Protein AF-A0A7V9HWS6-F1 (afdb_monomer_lite)

pLDDT: mean 86.99, std 10.65, range [46.44, 96.44]

Sequence (128 aa):
MRVLSLLERTVNGILEPLGVRVVRRGPPPTIGGRRLSDEAVIAQARRQGISAGEFIENLFGKKGRAEAIIQRMRDKGALSKKVSTVCEIGPGSGLYIKHVMNHAPVKRYEIYEIVPSRGEHLAREFSV

Structure (mmCIF, N/CA/C/O backbone):
data_AF-A0A7V9HWS6-F1
#
_entry.id   AF-A0A7V9HWS6-F1
#
loop_
_atom_site.group_PDB
_atom_site.id
_atom_site.type_symbol
_atom_site.label_atom_id
_atom_site.label_alt_id
_atom_site.label_comp_id
_atom_site.label_asym_id
_atom_site.label_entity_id
_atom_site.label_seq_id
_atom_site.pdbx_PDB_ins_code
_atom_site.Cartn_x
_atom_site.Cartn_y
_atom_site.Cartn_z
_atom_site.occupancy
_atom_site.B_iso_or_equiv
_atom_site.auth_seq_id
_atom_site.auth_comp_id
_atom_site.auth_asym_id
_atom_site.auth_atom_id
_atom_site.pdbx_PDB_model_num
ATOM 1 N N . MET A 1 1 ? 7.063 -18.177 -35.322 1.00 46.44 1 MET A N 1
ATOM 2 C CA . MET A 1 1 ? 6.762 -18.207 -33.867 1.00 46.44 1 MET A CA 1
ATOM 3 C C . MET A 1 1 ? 6.919 -19.606 -33.217 1.00 46.44 1 MET A C 1
ATOM 5 O O . MET A 1 1 ? 6.201 -19.901 -32.275 1.00 46.44 1 MET A O 1
ATOM 9 N N . ARG A 1 2 ? 7.843 -20.482 -33.667 1.00 54.16 2 ARG A N 1
ATOM 10 C CA . ARG A 1 2 ? 7.977 -21.874 -33.146 1.00 54.16 2 ARG A CA 1
ATOM 11 C C . ARG A 1 2 ? 9.396 -22.309 -32.726 1.00 54.16 2 ARG A C 1
ATOM 13 O O . ARG A 1 2 ? 9.538 -23.330 -32.071 1.00 54.16 2 ARG A O 1
ATOM 20 N N . VAL A 1 3 ? 10.437 -21.545 -33.074 1.00 55.06 3 VAL A N 1
ATOM 21 C CA . VAL A 1 3 ? 11.845 -21.941 -32.849 1.00 55.06 3 VAL A CA 1
ATOM 22 C C . VAL A 1 3 ? 12.330 -21.582 -31.437 1.00 55.06 3 VAL A C 1
ATOM 24 O O . VAL A 1 3 ? 12.923 -22.411 -30.756 1.00 55.06 3 VAL A O 1
ATOM 27 N N . LEU A 1 4 ? 12.001 -20.378 -30.953 1.00 58.88 4 LEU A N 1
ATOM 28 C CA . LEU A 1 4 ? 12.404 -19.898 -29.620 1.00 58.88 4 LEU A CA 1
ATOM 29 C C . LEU A 1 4 ? 11.845 -20.771 -28.483 1.00 58.88 4 LEU A C 1
ATOM 31 O O . LEU A 1 4 ? 12.553 -21.069 -27.528 1.00 58.88 4 LEU A O 1
ATOM 35 N N . SER A 1 5 ? 10.611 -21.258 -28.632 1.00 67.44 5 SER A N 1
ATOM 36 C CA . SER A 1 5 ? 9.963 -22.137 -27.651 1.00 67.44 5 SER A CA 1
ATOM 37 C C . SER A 1 5 ? 10.579 -23.534 -27.571 1.00 67.44 5 SER A C 1
ATOM 39 O O . SER A 1 5 ? 10.395 -24.215 -26.568 1.00 67.44 5 SER A O 1
ATOM 41 N N . LEU A 1 6 ? 11.264 -23.991 -28.626 1.00 70.81 6 LEU A N 1
ATOM 42 C CA . LEU A 1 6 ? 11.949 -25.285 -28.622 1.00 70.81 6 LEU A CA 1
ATOM 43 C C . LEU A 1 6 ? 13.285 -25.174 -27.882 1.00 70.81 6 LEU A C 1
ATOM 45 O O . LEU A 1 6 ? 13.581 -25.998 -27.025 1.00 70.81 6 LEU A O 1
ATOM 49 N N . LEU A 1 7 ? 14.038 -24.105 -28.156 1.00 80.44 7 LEU A N 1
ATOM 50 C CA . LEU A 1 7 ? 15.314 -23.823 -27.500 1.00 80.44 7 LEU A CA 1
ATOM 51 C C . LEU A 1 7 ? 15.139 -23.627 -25.986 1.00 80.44 7 LEU A C 1
ATOM 53 O O . LEU A 1 7 ? 15.870 -24.222 -25.203 1.00 80.44 7 LEU A O 1
ATOM 57 N N . GLU A 1 8 ? 14.132 -22.852 -25.569 1.00 81.25 8 GLU A N 1
ATOM 58 C CA . GLU A 1 8 ? 13.818 -22.640 -24.148 1.00 81.25 8 GLU A CA 1
ATOM 59 C C . GLU A 1 8 ? 13.470 -23.947 -23.425 1.00 81.25 8 GLU A C 1
ATOM 61 O O . GLU A 1 8 ? 13.856 -24.128 -22.272 1.00 81.25 8 GLU A O 1
ATOM 66 N N . ARG A 1 9 ? 12.765 -24.876 -24.084 1.00 82.00 9 ARG A N 1
ATOM 67 C CA . ARG A 1 9 ? 12.439 -26.190 -23.507 1.00 82.00 9 ARG A CA 1
ATOM 68 C C . ARG A 1 9 ? 13.677 -27.063 -23.360 1.00 82.00 9 ARG A C 1
ATOM 70 O O . ARG A 1 9 ? 13.856 -27.661 -22.306 1.00 82.00 9 ARG A O 1
ATOM 77 N N . THR A 1 10 ? 14.537 -27.096 -24.374 1.00 87.50 10 THR A N 1
ATOM 78 C CA . THR A 1 10 ? 15.787 -27.865 -24.328 1.00 87.50 10 THR A CA 1
ATOM 79 C C . THR A 1 10 ? 16.723 -27.338 -23.245 1.00 87.50 10 THR A C 1
ATOM 81 O O . THR A 1 10 ? 17.215 -28.110 -22.430 1.00 87.50 10 THR A O 1
ATOM 84 N N . VAL A 1 11 ? 16.922 -26.018 -23.184 1.00 90.31 11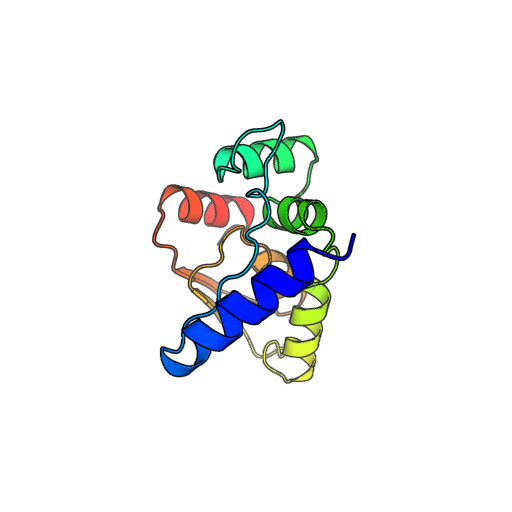 VAL A N 1
ATOM 85 C CA . VAL A 1 11 ? 17.767 -25.381 -22.164 1.00 90.31 11 VAL A CA 1
ATOM 86 C C . VAL A 1 11 ? 17.209 -25.635 -20.765 1.00 90.31 11 VAL A C 1
ATOM 88 O O . VAL A 1 11 ? 17.956 -26.020 -19.871 1.00 90.31 11 VAL A O 1
ATOM 91 N N . ASN A 1 12 ? 15.897 -25.488 -20.568 1.00 92.69 12 ASN A N 1
ATOM 92 C CA . ASN A 1 12 ? 15.295 -25.748 -19.263 1.00 92.69 12 ASN A CA 1
ATOM 93 C C . ASN A 1 12 ? 15.333 -27.227 -18.863 1.00 92.69 12 ASN A C 1
ATOM 95 O O . ASN A 1 12 ? 15.538 -27.498 -17.688 1.00 92.69 12 ASN A O 1
ATOM 99 N N . GLY A 1 13 ? 15.225 -28.171 -19.802 1.00 90.44 13 GLY A N 1
ATOM 100 C CA . GLY A 1 13 ? 15.374 -29.600 -19.504 1.00 90.44 13 GLY A CA 1
ATOM 101 C C . GLY A 1 13 ? 16.781 -29.983 -19.024 1.00 90.44 13 GLY A C 1
ATOM 102 O O . GLY A 1 13 ? 16.923 -30.880 -18.203 1.00 90.44 13 GLY A O 1
ATOM 103 N N . ILE A 1 14 ? 17.819 -29.273 -19.484 1.00 92.88 14 ILE A N 1
ATOM 104 C CA . ILE A 1 14 ? 19.203 -29.468 -19.015 1.00 92.88 14 ILE A CA 1
ATOM 105 C C . ILE A 1 14 ? 19.415 -28.854 -17.623 1.00 92.88 14 ILE A C 1
ATOM 107 O O . ILE A 1 14 ? 20.180 -29.384 -16.822 1.00 92.88 14 ILE A O 1
ATOM 111 N N . LEU A 1 15 ? 18.759 -27.727 -17.333 1.00 92.94 15 LEU A N 1
ATOM 112 C CA . LEU A 1 15 ? 18.950 -26.970 -16.090 1.00 92.94 15 LEU A CA 1
ATOM 113 C C . LEU A 1 15 ? 18.041 -27.425 -14.940 1.00 92.94 15 LEU A C 1
ATOM 115 O O . LEU A 1 15 ? 18.357 -27.172 -13.778 1.00 92.94 15 LEU A O 1
ATOM 119 N N . GLU A 1 16 ? 16.939 -28.111 -15.241 1.00 90.31 16 GLU A N 1
ATOM 120 C CA . GLU A 1 16 ? 15.972 -28.585 -14.248 1.00 90.31 16 GLU A CA 1
ATOM 121 C C . GLU A 1 16 ? 16.587 -29.503 -13.170 1.00 90.31 16 GLU A C 1
ATOM 123 O O . GLU A 1 16 ? 16.301 -29.268 -11.994 1.00 90.31 16 GLU A O 1
ATOM 128 N N . PRO A 1 17 ? 17.505 -30.446 -13.481 1.00 93.88 17 PRO A N 1
ATOM 129 C CA . PRO A 1 17 ? 18.212 -31.230 -12.460 1.00 93.88 17 PRO A CA 1
ATOM 130 C C . PRO A 1 17 ? 19.077 -30.393 -11.504 1.00 93.88 17 PRO A C 1
ATOM 132 O O . PRO A 1 17 ? 19.355 -30.829 -10.391 1.00 93.88 17 PRO A O 1
ATOM 135 N N . LEU A 1 18 ? 19.494 -29.191 -11.918 1.00 92.31 18 LEU A N 1
ATOM 136 C CA . LEU A 1 18 ? 20.239 -28.241 -11.083 1.00 92.31 18 LEU A CA 1
ATOM 137 C C . LEU A 1 18 ? 19.310 -27.320 -10.270 1.00 92.31 18 LEU A C 1
ATOM 139 O O . LEU A 1 18 ? 19.789 -26.435 -9.565 1.00 92.31 18 LEU A O 1
ATOM 143 N N . GLY A 1 19 ? 17.987 -27.488 -10.380 1.00 90.38 19 GLY A N 1
ATOM 144 C CA . GLY A 1 19 ? 16.996 -26.636 -9.720 1.00 90.38 19 GLY A CA 1
ATOM 145 C C . GLY A 1 19 ? 16.883 -25.233 -10.324 1.00 90.38 19 GLY A C 1
ATOM 146 O O . GLY A 1 19 ? 16.351 -24.327 -9.682 1.00 90.38 19 GLY A O 1
ATOM 147 N N . VAL A 1 20 ? 17.380 -25.028 -11.548 1.00 91.31 20 VAL A N 1
ATOM 148 C CA . VAL A 1 20 ? 17.414 -23.717 -12.211 1.00 91.31 20 VAL A CA 1
ATOM 149 C C . VAL A 1 20 ? 16.509 -23.719 -13.440 1.00 91.31 20 VAL A C 1
ATOM 151 O O . VAL A 1 20 ? 16.409 -24.702 -14.169 1.00 91.31 20 VAL A O 1
ATOM 154 N N . ARG A 1 21 ? 15.850 -22.585 -13.699 1.00 90.25 21 ARG A N 1
ATOM 155 C CA . ARG A 1 21 ? 15.021 -22.375 -14.889 1.00 90.25 21 ARG A CA 1
ATOM 156 C C . ARG A 1 21 ? 15.326 -21.021 -15.518 1.00 90.25 21 ARG A C 1
ATOM 158 O O . ARG A 1 21 ? 15.251 -19.986 -14.859 1.00 90.25 21 ARG A O 1
ATOM 165 N N . VAL A 1 22 ? 15.615 -21.022 -16.811 1.00 87.25 22 VAL A N 1
ATOM 166 C CA . VAL A 1 22 ? 15.679 -19.818 -17.637 1.00 87.25 22 VAL A CA 1
ATOM 167 C C . VAL A 1 22 ? 14.258 -19.371 -17.944 1.00 87.25 22 VAL A C 1
ATOM 169 O O . VAL A 1 22 ? 13.474 -20.082 -18.576 1.00 87.25 22 VAL A O 1
ATOM 172 N N . VAL A 1 23 ? 13.933 -18.162 -17.495 1.00 84.25 23 VAL A N 1
ATOM 173 C CA . VAL A 1 23 ? 12.670 -17.489 -17.789 1.00 84.25 23 VAL A CA 1
ATOM 174 C C . VAL A 1 23 ? 12.949 -16.208 -18.554 1.00 84.25 23 VAL A C 1
ATOM 176 O O . VAL A 1 23 ? 13.887 -15.467 -18.247 1.00 84.25 23 VAL A O 1
ATOM 179 N N . ARG A 1 24 ? 12.112 -15.911 -19.547 1.00 78.75 24 ARG A N 1
ATOM 180 C CA . ARG A 1 24 ? 12.178 -14.628 -20.237 1.00 78.75 24 ARG A CA 1
ATOM 181 C C . ARG A 1 24 ? 11.790 -13.522 -19.261 1.00 78.75 24 ARG A C 1
ATOM 183 O O . ARG A 1 24 ? 10.636 -13.419 -18.849 1.00 78.75 24 ARG A O 1
ATOM 190 N N . ARG A 1 25 ? 12.747 -12.665 -18.909 1.00 70.44 25 ARG A N 1
ATOM 191 C CA . ARG A 1 25 ? 12.463 -11.444 -18.154 1.00 70.44 25 ARG A CA 1
ATOM 192 C C . ARG A 1 25 ? 11.920 -10.399 -19.128 1.00 70.44 25 ARG A C 1
ATOM 194 O O . ARG A 1 25 ? 12.610 -10.012 -20.068 1.00 70.44 25 ARG A O 1
ATOM 201 N N . GLY A 1 26 ? 10.672 -9.976 -18.934 1.00 65.75 26 GLY A N 1
ATOM 202 C CA . GLY A 1 26 ? 10.132 -8.815 -19.644 1.00 65.75 26 GLY A CA 1
ATOM 203 C C . GLY A 1 26 ? 10.945 -7.551 -19.326 1.00 65.75 26 GLY A C 1
ATOM 204 O O . GLY A 1 26 ? 11.657 -7.530 -18.313 1.00 65.75 26 GLY A O 1
ATOM 205 N N . PRO A 1 27 ? 10.861 -6.499 -20.160 1.00 66.25 27 PRO A N 1
ATOM 206 C CA . PRO A 1 27 ? 11.482 -5.224 -19.826 1.00 66.25 27 PRO A CA 1
ATOM 207 C C . PRO A 1 27 ? 10.974 -4.762 -18.450 1.00 66.25 27 PRO A C 1
ATOM 209 O O . PRO A 1 27 ? 9.798 -4.977 -18.132 1.00 66.25 27 PRO A O 1
ATOM 212 N N . PRO A 1 28 ? 11.836 -4.167 -17.603 1.00 62.28 28 PRO A N 1
ATOM 213 C CA . PRO A 1 28 ? 11.372 -3.597 -16.351 1.00 62.28 28 PRO A CA 1
ATOM 214 C C . PRO A 1 28 ? 10.278 -2.565 -16.653 1.00 62.28 28 PRO A C 1
ATOM 216 O O . PRO A 1 28 ? 10.337 -1.900 -17.690 1.00 62.28 28 PRO A O 1
ATOM 219 N N . PRO A 1 29 ? 9.276 -2.417 -15.776 1.00 62.41 29 PRO A N 1
ATOM 220 C CA . PRO A 1 29 ? 8.264 -1.391 -15.955 1.00 62.41 29 PRO A CA 1
ATOM 221 C C . PRO A 1 29 ? 8.956 -0.024 -16.041 1.00 62.41 29 PRO A C 1
ATOM 223 O O . PRO A 1 29 ? 9.847 0.291 -15.242 1.00 62.41 29 PRO A O 1
ATOM 226 N N . THR A 1 30 ? 8.580 0.759 -17.053 1.00 65.56 30 THR A N 1
ATOM 227 C CA . THR A 1 30 ? 9.136 2.092 -17.302 1.00 65.56 30 THR A CA 1
ATOM 228 C C . THR A 1 30 ? 8.030 3.136 -17.423 1.00 65.56 30 THR A C 1
ATOM 230 O O . THR A 1 30 ? 6.933 2.835 -17.886 1.00 65.56 30 THR A O 1
ATOM 233 N N . ILE A 1 31 ? 8.325 4.373 -17.020 1.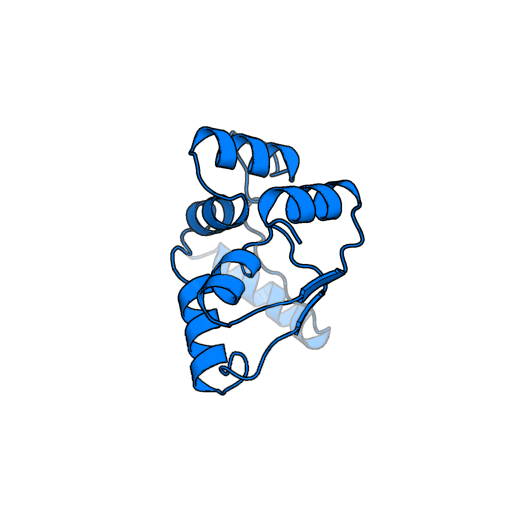00 59.78 31 ILE A N 1
ATOM 234 C CA . ILE A 1 31 ? 7.508 5.557 -17.325 1.00 59.78 31 ILE A CA 1
ATOM 235 C C . ILE A 1 31 ? 8.343 6.406 -18.280 1.00 59.78 31 ILE A C 1
ATOM 237 O O . ILE A 1 31 ? 9.434 6.844 -17.917 1.00 59.78 31 ILE A O 1
ATOM 241 N N . GLY A 1 32 ? 7.873 6.599 -19.517 1.00 58.19 32 GLY A N 1
ATOM 242 C CA . GLY A 1 32 ? 8.614 7.363 -20.531 1.00 58.19 32 GLY A CA 1
ATOM 243 C C . GLY A 1 32 ? 9.997 6.778 -20.863 1.00 58.19 32 GLY A C 1
ATOM 244 O O . GLY A 1 32 ? 10.941 7.530 -21.081 1.00 58.19 32 GLY A O 1
ATOM 245 N N . GLY A 1 33 ? 10.149 5.447 -20.827 1.00 63.59 33 GLY A N 1
ATOM 246 C CA . GLY A 1 33 ? 11.408 4.760 -21.150 1.00 63.59 33 GLY A CA 1
ATOM 247 C C . GLY A 1 33 ? 12.450 4.718 -20.024 1.00 63.59 33 GLY A C 1
ATOM 248 O O . GLY A 1 33 ? 13.516 4.138 -20.208 1.00 63.59 33 GLY A O 1
ATOM 249 N N . ARG A 1 34 ? 12.156 5.277 -18.841 1.00 62.56 34 ARG A N 1
ATOM 250 C CA . ARG A 1 34 ? 13.026 5.199 -17.655 1.00 62.56 34 ARG A CA 1
ATOM 251 C C . ARG A 1 34 ? 12.471 4.225 -16.625 1.00 62.56 34 ARG A C 1
ATOM 253 O O . ARG A 1 34 ? 11.257 4.141 -16.444 1.00 62.56 34 ARG A O 1
ATOM 260 N N . ARG A 1 35 ? 13.362 3.511 -15.931 1.00 68.19 35 ARG A N 1
ATOM 261 C CA . ARG A 1 35 ? 13.013 2.650 -14.790 1.00 68.19 35 ARG A CA 1
ATOM 262 C C . ARG A 1 35 ? 12.187 3.456 -13.780 1.00 68.19 35 ARG A C 1
ATOM 264 O O . ARG A 1 35 ? 12.562 4.583 -13.467 1.00 68.19 35 ARG A O 1
ATOM 271 N N . LEU A 1 36 ? 11.081 2.891 -13.290 1.00 75.38 36 LEU A N 1
ATOM 272 C CA . LEU A 1 36 ? 10.289 3.529 -12.233 1.00 75.38 36 LEU A CA 1
ATOM 273 C C . LEU A 1 36 ? 11.157 3.744 -10.987 1.00 75.38 36 LEU A C 1
ATOM 275 O O . LEU A 1 36 ? 11.612 2.765 -10.394 1.00 75.38 36 LEU A O 1
ATOM 279 N N . SER A 1 37 ? 11.358 5.003 -10.597 1.00 82.38 37 SER A N 1
ATOM 280 C CA . SER A 1 37 ? 11.754 5.364 -9.233 1.00 82.38 37 SER A CA 1
ATOM 281 C C . SER A 1 37 ? 10.507 5.692 -8.412 1.00 82.38 37 SER A C 1
ATOM 283 O O . SER A 1 37 ? 9.461 6.023 -8.984 1.00 82.38 37 SER A O 1
ATOM 285 N N . ASP A 1 38 ? 10.609 5.619 -7.087 1.00 81.56 38 ASP A N 1
ATOM 286 C CA . ASP A 1 38 ? 9.498 5.976 -6.200 1.00 81.56 38 ASP A CA 1
ATOM 287 C C . ASP A 1 38 ? 9.075 7.433 -6.416 1.00 81.56 38 ASP A C 1
ATOM 289 O O . ASP A 1 38 ? 7.892 7.729 -6.542 1.00 81.56 38 ASP A O 1
ATOM 293 N N . GLU A 1 39 ? 10.033 8.348 -6.560 1.00 85.25 39 GLU A N 1
ATOM 294 C CA . GLU A 1 39 ? 9.770 9.775 -6.759 1.00 85.25 39 GLU A CA 1
ATOM 295 C C . GLU A 1 39 ? 9.016 10.019 -8.068 1.00 85.25 39 GLU A C 1
ATOM 297 O O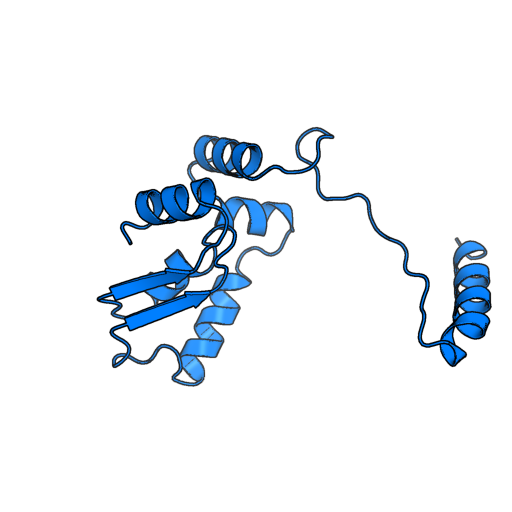 . GLU A 1 39 ? 8.084 10.824 -8.114 1.00 85.25 39 GLU A O 1
ATOM 302 N N . ALA A 1 40 ? 9.381 9.296 -9.133 1.00 87.25 40 ALA A N 1
ATOM 303 C CA . ALA A 1 40 ? 8.707 9.385 -10.422 1.00 87.25 40 ALA A CA 1
ATOM 304 C C . ALA A 1 40 ? 7.261 8.875 -10.344 1.00 87.25 40 ALA A C 1
ATOM 306 O O . ALA A 1 40 ? 6.364 9.487 -10.931 1.00 87.25 40 ALA A O 1
ATOM 307 N N . VAL A 1 41 ? 7.032 7.784 -9.606 1.00 88.62 41 VAL A N 1
ATOM 308 C CA . VAL A 1 41 ? 5.693 7.245 -9.337 1.00 88.62 41 VAL A CA 1
ATOM 309 C C . VAL A 1 41 ? 4.855 8.255 -8.571 1.00 88.62 41 VAL A C 1
ATOM 311 O O . VAL A 1 41 ? 3.766 8.601 -9.018 1.00 88.62 41 VAL A O 1
ATOM 314 N N . ILE A 1 42 ? 5.375 8.770 -7.458 1.00 89.94 42 ILE A N 1
ATOM 315 C CA . ILE A 1 42 ? 4.670 9.717 -6.589 1.00 89.94 42 ILE A CA 1
ATOM 316 C C . ILE A 1 42 ? 4.331 10.993 -7.362 1.00 89.94 42 ILE A C 1
ATOM 318 O O . ILE A 1 42 ? 3.208 11.490 -7.294 1.00 89.94 42 ILE A O 1
ATOM 322 N N . ALA A 1 43 ? 5.275 11.515 -8.149 1.00 89.88 43 ALA A N 1
ATOM 323 C CA . ALA A 1 43 ? 5.051 12.699 -8.966 1.00 89.88 43 ALA A CA 1
ATOM 324 C C . ALA A 1 43 ? 3.978 12.472 -10.043 1.00 89.88 43 ALA A C 1
ATOM 326 O O . ALA A 1 43 ? 3.152 13.355 -10.271 1.00 89.88 43 ALA A O 1
ATOM 327 N N . GLN A 1 44 ? 3.966 11.309 -10.706 1.00 91.38 44 GLN A N 1
ATOM 328 C CA . GLN A 1 44 ? 2.927 10.984 -11.690 1.00 91.38 44 GLN A CA 1
ATOM 329 C C . GLN A 1 44 ? 1.557 10.771 -11.050 1.00 91.38 44 GLN A C 1
ATOM 331 O O . GLN A 1 44 ? 0.566 11.280 -11.567 1.00 91.38 44 GLN A O 1
ATOM 336 N N . ALA A 1 45 ? 1.507 10.067 -9.923 1.00 91.75 45 ALA A N 1
ATOM 337 C CA . ALA A 1 45 ? 0.284 9.849 -9.165 1.00 91.75 45 ALA A CA 1
ATOM 338 C C . ALA A 1 45 ? -0.344 11.187 -8.745 1.00 91.75 45 ALA A C 1
ATOM 340 O O . ALA A 1 45 ? -1.505 11.452 -9.055 1.00 91.75 45 ALA A O 1
ATOM 341 N N . ARG A 1 46 ? 0.471 12.100 -8.191 1.00 91.75 46 ARG A N 1
ATOM 342 C CA . ARG A 1 46 ? 0.054 13.470 -7.847 1.00 91.75 46 ARG A CA 1
ATOM 343 C C . ARG A 1 46 ? -0.471 14.251 -9.047 1.00 91.75 46 ARG A C 1
ATOM 345 O O . ARG A 1 46 ? -1.501 14.903 -8.925 1.00 91.75 46 ARG A O 1
ATOM 352 N N . ARG A 1 47 ? 0.186 14.167 -10.211 1.00 94.19 47 ARG A N 1
ATOM 353 C CA . ARG A 1 47 ? -0.303 14.809 -11.449 1.00 94.19 47 ARG A CA 1
ATOM 354 C C . ARG A 1 47 ? -1.672 14.293 -11.893 1.00 94.19 47 ARG A C 1
ATOM 356 O O . ARG A 1 47 ? -2.400 15.025 -12.550 1.00 94.19 47 ARG A O 1
ATOM 363 N N . GLN A 1 48 ? -2.003 13.050 -11.555 1.00 93.94 48 GLN A N 1
ATOM 364 C CA . GLN A 1 48 ? -3.286 12.420 -11.866 1.00 93.94 48 GLN A CA 1
ATOM 365 C C . GLN A 1 48 ? -4.306 12.532 -10.722 1.00 93.94 48 GLN A C 1
ATOM 367 O O . GLN A 1 48 ? -5.429 12.062 -10.876 1.00 93.94 48 GLN A O 1
ATOM 372 N N . GLY A 1 49 ? -3.939 13.136 -9.586 1.00 93.31 49 GLY A N 1
ATOM 373 C CA . GLY A 1 49 ? -4.812 13.245 -8.416 1.00 93.31 49 GLY A CA 1
ATOM 374 C C . GLY A 1 49 ? -5.142 11.905 -7.747 1.00 93.31 49 GLY A C 1
ATOM 375 O O . GLY A 1 49 ? -6.183 11.795 -7.108 1.00 93.31 49 GLY A O 1
ATOM 376 N N . ILE A 1 50 ? -4.288 10.889 -7.905 1.00 92.06 50 ILE A N 1
ATOM 377 C CA . ILE A 1 50 ? -4.455 9.546 -7.317 1.00 92.06 50 ILE A CA 1
ATOM 378 C C . ILE A 1 50 ? -3.270 9.198 -6.407 1.00 92.06 50 ILE A C 1
ATOM 380 O O . ILE A 1 50 ? -2.231 9.861 -6.464 1.00 92.06 50 ILE A O 1
ATOM 384 N N . SER A 1 51 ? -3.402 8.156 -5.580 1.00 91.06 51 SER A N 1
ATOM 385 C CA . SER A 1 51 ? -2.291 7.694 -4.730 1.00 91.06 51 SER A CA 1
ATOM 386 C C . SER A 1 51 ? -1.194 6.991 -5.538 1.00 91.06 51 SER A C 1
ATOM 388 O O . SER A 1 51 ? -1.430 6.469 -6.635 1.00 91.06 51 SER A O 1
ATOM 390 N N . ALA A 1 52 ? 0.021 6.921 -4.984 1.00 91.44 52 ALA A N 1
ATOM 391 C CA . ALA A 1 52 ? 1.124 6.170 -5.595 1.00 91.44 52 ALA A CA 1
ATOM 392 C C . ALA A 1 52 ? 0.762 4.685 -5.805 1.00 91.44 52 ALA A C 1
ATOM 394 O O . ALA A 1 52 ? 1.102 4.087 -6.832 1.00 91.44 52 ALA A O 1
ATOM 395 N N . GLY A 1 53 ? 0.027 4.102 -4.854 1.00 90.81 53 GLY A N 1
ATOM 396 C CA . GLY A 1 53 ? -0.535 2.758 -4.955 1.00 90.81 53 GLY A CA 1
ATOM 397 C C . GLY A 1 53 ? -1.499 2.598 -6.127 1.00 90.81 53 GLY A C 1
ATOM 398 O O . GLY A 1 53 ? -1.309 1.695 -6.942 1.00 90.81 53 GLY A O 1
ATOM 399 N N . GLU A 1 54 ? -2.489 3.484 -6.250 1.00 91.44 54 GLU A N 1
ATOM 400 C CA . GLU A 1 54 ? -3.479 3.457 -7.337 1.00 91.44 54 GLU A CA 1
ATOM 401 C C . GLU A 1 54 ? -2.813 3.629 -8.706 1.00 91.44 54 GLU A C 1
ATOM 403 O O . GLU A 1 54 ? -3.144 2.920 -9.659 1.00 91.44 54 GLU A O 1
ATOM 408 N N . PHE A 1 55 ? -1.821 4.518 -8.805 1.00 92.12 55 PHE A N 1
ATOM 409 C CA . PHE A 1 55 ? -1.037 4.688 -10.024 1.00 92.12 55 PHE A CA 1
ATOM 410 C C . PHE A 1 55 ? -0.308 3.397 -10.419 1.00 92.12 55 PHE A C 1
ATOM 412 O O . PHE A 1 55 ? -0.376 2.983 -11.576 1.00 92.12 55 PHE A O 1
ATOM 419 N N . ILE A 1 56 ? 0.360 2.737 -9.468 1.00 89.56 56 ILE A N 1
ATOM 420 C CA . ILE A 1 56 ? 1.039 1.454 -9.695 1.00 89.56 56 ILE A CA 1
ATOM 421 C C . ILE A 1 56 ? 0.037 0.381 -10.121 1.00 89.56 56 ILE A C 1
ATOM 423 O O . ILE A 1 56 ? 0.280 -0.346 -11.084 1.00 89.56 56 ILE A O 1
ATOM 427 N N . GLU A 1 57 ? -1.099 0.279 -9.438 1.00 90.56 57 GLU A N 1
ATOM 428 C CA . GLU A 1 57 ? -2.117 -0.715 -9.760 1.00 90.56 57 GLU A CA 1
ATOM 429 C C . GLU A 1 57 ? -2.659 -0.527 -11.190 1.00 90.56 57 GLU A C 1
ATOM 431 O O . GLU A 1 57 ? -2.754 -1.500 -11.949 1.00 90.56 57 GLU A O 1
ATOM 436 N N . ASN A 1 58 ? -2.918 0.722 -11.592 1.00 90.81 58 ASN A N 1
ATOM 437 C CA . ASN A 1 58 ? -3.322 1.083 -12.952 1.00 90.81 58 ASN A CA 1
ATOM 438 C C . ASN A 1 58 ? -2.225 0.779 -13.978 1.00 90.81 58 ASN A C 1
ATOM 440 O O . ASN A 1 58 ? -2.504 0.166 -15.009 1.00 90.81 58 ASN A O 1
ATOM 444 N N . LEU A 1 59 ? -0.975 1.151 -13.684 1.00 88.38 59 LEU A N 1
ATOM 445 C CA . LEU A 1 59 ? 0.174 0.926 -14.563 1.00 88.38 59 LEU A CA 1
ATOM 446 C C . LEU A 1 59 ? 0.361 -0.560 -14.895 1.00 88.38 59 LEU A C 1
ATOM 448 O O . LEU A 1 59 ? 0.733 -0.904 -16.014 1.00 88.38 59 LEU A O 1
ATOM 452 N N . PHE A 1 60 ? 0.086 -1.448 -13.937 1.00 85.88 60 PHE A N 1
ATOM 453 C CA . PHE A 1 60 ? 0.181 -2.894 -14.136 1.00 85.88 60 PHE A CA 1
ATOM 454 C C . PHE A 1 60 ? -1.118 -3.551 -14.623 1.00 85.88 60 PHE A C 1
ATOM 456 O O . PHE A 1 60 ? -1.165 -4.780 -14.699 1.00 85.88 60 PHE A O 1
ATOM 463 N N . GLY A 1 61 ? -2.168 -2.781 -14.932 1.00 87.81 61 GLY A N 1
ATOM 464 C CA . GLY A 1 61 ? -3.457 -3.317 -15.380 1.00 87.81 61 GLY A CA 1
ATOM 465 C C . GLY A 1 61 ? -4.153 -4.182 -14.325 1.00 87.81 61 GLY A C 1
ATOM 466 O O . GLY A 1 61 ? -4.846 -5.138 -14.663 1.00 87.81 61 GLY A O 1
ATOM 467 N N . LYS A 1 62 ? -3.931 -3.894 -13.037 1.00 90.44 62 LYS A N 1
ATOM 468 C CA . LYS A 1 62 ? -4.432 -4.683 -11.898 1.00 90.44 62 LYS A CA 1
ATOM 469 C C . LYS A 1 62 ? -5.539 -3.974 -11.121 1.00 90.44 62 LYS A C 1
ATOM 471 O O . LYS A 1 62 ? -5.779 -4.343 -9.978 1.00 90.44 62 LYS A O 1
ATOM 476 N N . LYS A 1 63 ? -6.187 -2.967 -11.712 1.00 92.00 63 LYS A N 1
ATOM 477 C CA . LYS A 1 63 ? -7.181 -2.121 -11.038 1.00 92.00 63 LYS A CA 1
ATOM 478 C C . LYS A 1 63 ? -8.214 -2.956 -10.266 1.00 92.00 63 LYS A C 1
ATOM 480 O O . LYS A 1 63 ? -8.840 -3.843 -10.844 1.00 92.00 63 LYS A O 1
ATOM 485 N N . GLY A 1 64 ? -8.386 -2.665 -8.976 1.00 91.81 64 GLY A N 1
ATOM 486 C CA . GLY A 1 64 ? -9.333 -3.348 -8.084 1.00 91.81 64 GLY A CA 1
ATOM 487 C C . GLY A 1 64 ? -8.816 -4.653 -7.467 1.00 91.81 64 GLY A C 1
ATOM 488 O O . GLY A 1 64 ? -9.538 -5.313 -6.718 1.00 91.81 64 GLY A O 1
ATOM 489 N N . ARG A 1 65 ? -7.568 -5.049 -7.742 1.00 93.62 65 ARG A N 1
ATOM 490 C CA . ARG A 1 65 ? -6.975 -6.252 -7.151 1.00 93.62 65 ARG A CA 1
ATOM 491 C C . ARG A 1 65 ? -6.735 -6.074 -5.655 1.00 93.62 65 ARG A C 1
ATOM 493 O O . ARG A 1 65 ? -6.980 -7.020 -4.909 1.00 93.62 65 ARG A O 1
ATOM 500 N N . ALA A 1 66 ? -6.257 -4.908 -5.225 1.00 93.81 66 ALA A N 1
ATOM 501 C CA . ALA A 1 66 ? -6.031 -4.618 -3.813 1.00 93.81 66 ALA A CA 1
ATOM 502 C C . ALA A 1 66 ? -7.339 -4.679 -3.017 1.00 93.81 66 ALA A C 1
ATOM 504 O O . ALA A 1 66 ? -7.413 -5.375 -2.006 1.00 93.81 66 ALA A O 1
ATOM 505 N N . GLU A 1 67 ? -8.394 -4.065 -3.548 1.00 94.12 67 GLU A N 1
ATOM 506 C CA . GLU A 1 67 ? -9.749 -4.120 -2.996 1.00 94.12 67 GLU A CA 1
ATOM 507 C C . GLU A 1 67 ? -10.247 -5.567 -2.836 1.00 94.12 67 GLU A C 1
ATOM 509 O O . GLU A 1 67 ? -10.674 -5.976 -1.757 1.00 94.12 67 GLU A O 1
ATOM 514 N N . ALA A 1 68 ? -10.098 -6.398 -3.874 1.00 95.25 68 ALA A N 1
ATOM 515 C CA . ALA A 1 68 ? -10.488 -7.806 -3.813 1.00 95.25 68 ALA A CA 1
ATOM 516 C C . ALA A 1 68 ? -9.702 -8.607 -2.754 1.00 95.25 68 ALA A C 1
ATOM 518 O O . ALA A 1 68 ? -10.241 -9.539 -2.151 1.00 95.25 68 ALA A O 1
ATOM 519 N N . ILE A 1 69 ? -8.431 -8.268 -2.519 1.00 95.62 69 ILE A N 1
ATOM 520 C CA . ILE A 1 69 ? -7.610 -8.886 -1.468 1.00 95.62 69 ILE A CA 1
ATOM 521 C C . ILE A 1 69 ? -8.108 -8.461 -0.084 1.00 95.62 69 ILE A C 1
ATOM 523 O O . ILE A 1 69 ? -8.329 -9.324 0.767 1.00 95.62 69 ILE A O 1
ATOM 527 N N . ILE A 1 70 ? -8.346 -7.166 0.127 1.00 95.31 70 ILE A N 1
ATOM 528 C CA . ILE A 1 70 ? -8.867 -6.635 1.391 1.00 95.31 70 ILE A CA 1
ATOM 529 C C . ILE A 1 70 ? -10.242 -7.217 1.718 1.00 95.31 70 ILE A C 1
ATOM 531 O O . ILE A 1 70 ? -10.482 -7.614 2.861 1.00 95.31 70 ILE A O 1
ATOM 535 N N . GLN A 1 71 ? -11.119 -7.367 0.725 1.00 94.25 71 GLN A N 1
ATOM 536 C CA . GLN A 1 71 ? -12.415 -8.000 0.938 1.00 94.25 71 GLN A CA 1
ATOM 537 C C . GLN A 1 71 ? -12.263 -9.462 1.385 1.00 94.25 71 GLN A C 1
ATOM 539 O O . GLN A 1 71 ? -12.874 -9.864 2.371 1.00 94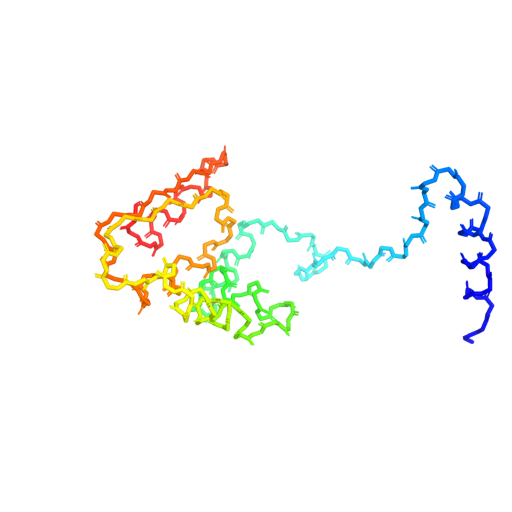.25 71 GLN A O 1
ATOM 544 N N . ARG A 1 72 ? -11.365 -10.239 0.765 1.00 95.88 72 ARG A N 1
ATOM 545 C CA . ARG A 1 72 ? -11.079 -11.616 1.212 1.00 95.88 72 ARG A CA 1
ATOM 546 C C . ARG A 1 72 ? -10.513 -11.668 2.631 1.00 95.88 72 ARG A C 1
ATOM 548 O O . ARG A 1 72 ? -10.873 -12.562 3.392 1.00 95.88 72 ARG A O 1
ATOM 555 N N . MET A 1 73 ? -9.636 -10.732 3.001 1.00 94.88 73 MET A N 1
ATOM 556 C CA . MET A 1 73 ? -9.115 -10.626 4.371 1.00 94.88 73 MET A CA 1
ATOM 557 C C . MET A 1 73 ? -10.245 -10.364 5.371 1.00 94.88 73 MET A C 1
ATOM 559 O O . MET A 1 73 ? -10.323 -11.022 6.411 1.00 94.88 73 MET A O 1
ATOM 563 N N . ARG A 1 74 ? -11.155 -9.445 5.037 1.00 92.25 74 ARG A N 1
ATOM 564 C CA . ARG A 1 74 ? -12.347 -9.161 5.838 1.00 92.25 74 ARG A CA 1
ATOM 565 C C . ARG A 1 74 ? -13.242 -10.390 5.984 1.00 92.25 74 ARG A C 1
ATOM 567 O O . ARG A 1 74 ? -13.630 -10.698 7.107 1.00 92.25 74 ARG A O 1
ATOM 574 N N . ASP A 1 75 ? -13.520 -11.105 4.898 1.00 93.25 75 ASP A N 1
ATOM 575 C CA . ASP A 1 75 ? -14.383 -12.297 4.908 1.00 93.25 75 ASP A CA 1
ATOM 576 C C . ASP A 1 75 ? -13.815 -13.419 5.794 1.00 93.25 75 ASP A C 1
ATOM 578 O O . ASP A 1 75 ? -14.555 -14.240 6.333 1.00 93.25 75 ASP A O 1
ATOM 582 N N . LYS A 1 76 ? -12.490 -13.445 5.984 1.00 94.44 76 LYS A N 1
ATOM 583 C CA . LYS A 1 76 ? -11.796 -14.360 6.905 1.00 94.44 76 LYS A CA 1
ATOM 584 C C . LYS A 1 76 ? -11.659 -13.819 8.332 1.00 94.44 76 LYS A C 1
ATOM 586 O O . LYS A 1 76 ? -11.044 -14.471 9.169 1.00 94.44 76 LYS A O 1
ATOM 591 N N . GLY A 1 77 ? -12.216 -12.645 8.622 1.00 90.81 77 GLY A N 1
ATOM 592 C CA . GLY A 1 77 ? -12.179 -12.010 9.940 1.00 90.81 77 GLY A CA 1
ATOM 593 C C . GLY A 1 77 ? -10.882 -11.261 10.263 1.00 90.81 77 GLY A C 1
ATOM 594 O O . GLY A 1 77 ? -10.790 -10.670 11.338 1.00 90.81 77 GLY A O 1
ATOM 595 N N . ALA A 1 78 ? -9.910 -11.215 9.343 1.00 90.75 78 ALA A N 1
ATOM 596 C CA . ALA A 1 78 ? -8.627 -10.537 9.561 1.00 90.75 78 ALA A CA 1
ATOM 597 C C . ALA A 1 78 ? -8.776 -9.012 9.706 1.00 90.75 78 ALA A C 1
ATOM 599 O O . ALA A 1 78 ? -7.965 -8.377 10.367 1.00 90.75 78 ALA A O 1
ATOM 600 N N . LEU A 1 79 ? -9.838 -8.438 9.129 1.00 91.06 79 LEU A N 1
ATOM 601 C CA . LEU A 1 79 ? -10.211 -7.021 9.245 1.00 91.06 79 LEU A CA 1
ATOM 602 C C . LEU A 1 79 ? -11.565 -6.852 9.951 1.00 91.06 79 LEU A C 1
ATOM 604 O O . LEU A 1 79 ? -12.422 -6.078 9.527 1.00 91.06 79 LEU A O 1
ATOM 608 N N . SER A 1 80 ? -11.806 -7.645 10.998 1.00 84.31 80 SER A N 1
ATOM 609 C CA . SER A 1 80 ? -13.046 -7.553 11.774 1.00 84.31 80 SER A CA 1
ATOM 610 C C . SER A 1 80 ? -13.192 -6.194 12.476 1.00 84.31 80 SER A C 1
ATOM 612 O O . SER A 1 80 ? -12.217 -5.484 12.718 1.00 84.31 80 SER A O 1
ATOM 614 N N . LYS A 1 81 ? -14.414 -5.857 12.911 1.00 78.38 81 LYS A N 1
ATOM 615 C CA . LYS A 1 81 ? -14.711 -4.613 13.653 1.00 78.38 81 LYS A CA 1
ATOM 616 C C . LYS A 1 81 ? -13.953 -4.464 14.987 1.00 78.38 81 LYS A C 1
ATOM 618 O O . LYS A 1 81 ? -14.045 -3.416 15.613 1.00 78.38 81 LYS A O 1
ATOM 623 N N . LYS A 1 82 ? -13.239 -5.501 15.444 1.00 84.56 82 LYS A N 1
ATOM 624 C CA . LYS A 1 82 ? -12.415 -5.477 16.663 1.00 84.56 82 LYS A CA 1
ATOM 625 C C . LYS A 1 82 ? -10.972 -5.031 16.405 1.00 84.56 82 LYS A C 1
ATOM 627 O O . LYS A 1 82 ? -10.245 -4.788 17.362 1.00 84.56 82 LYS A O 1
ATOM 632 N N . VAL A 1 83 ? -10.545 -4.941 15.144 1.00 89.38 83 VAL A N 1
ATOM 633 C CA . VAL A 1 83 ? -9.184 -4.523 14.793 1.00 89.38 83 VAL A CA 1
ATOM 634 C C . VAL A 1 83 ? -9.050 -3.019 15.006 1.00 89.38 83 VAL A C 1
ATOM 636 O O . VAL A 1 83 ? -9.615 -2.233 14.253 1.00 89.38 83 VAL A O 1
ATOM 639 N N . SER A 1 84 ? -8.302 -2.630 16.039 1.00 91.44 84 SER A N 1
ATOM 640 C CA . SER A 1 84 ? -7.977 -1.230 16.338 1.00 91.44 84 SER A CA 1
ATOM 641 C C . SER A 1 84 ? -6.561 -0.835 15.930 1.00 91.44 84 SER A C 1
ATOM 643 O O . SER A 1 84 ? -6.285 0.354 15.797 1.00 91.44 84 SER A O 1
ATOM 645 N N . THR A 1 85 ? -5.671 -1.810 15.750 1.00 94.00 85 THR A N 1
ATOM 646 C CA . THR A 1 85 ? -4.267 -1.585 15.403 1.00 94.00 85 THR A CA 1
ATOM 647 C C . THR A 1 85 ? -3.902 -2.442 14.205 1.00 94.00 85 THR A C 1
ATOM 649 O O . THR A 1 85 ? -4.217 -3.632 14.186 1.00 94.00 85 THR A O 1
ATOM 652 N N . VAL A 1 86 ? -3.236 -1.843 13.224 1.00 95.06 86 VAL A N 1
ATOM 653 C CA . VAL A 1 86 ? -2.677 -2.539 12.062 1.00 95.06 86 VAL A CA 1
ATOM 654 C C . VAL A 1 86 ? -1.183 -2.276 12.033 1.00 95.06 86 VAL A C 1
ATOM 656 O O . VAL A 1 86 ? -0.766 -1.132 12.157 1.00 95.06 86 VAL A O 1
ATOM 659 N N . CYS A 1 87 ? -0.393 -3.330 11.864 1.00 95.25 87 CYS A N 1
ATOM 660 C CA . CYS A 1 87 ? 1.037 -3.236 11.604 1.00 95.25 87 CYS A CA 1
ATOM 661 C C . CYS A 1 87 ? 1.294 -3.752 10.188 1.00 95.25 87 CYS A C 1
ATOM 663 O O . CYS A 1 87 ? 0.945 -4.891 9.870 1.00 95.25 87 CYS A O 1
ATOM 665 N N . GLU A 1 88 ? 1.871 -2.906 9.337 1.00 95.62 88 GLU A N 1
ATOM 666 C CA . GLU A 1 88 ? 2.269 -3.264 7.979 1.00 95.62 88 GLU A CA 1
ATOM 667 C C . GLU A 1 88 ? 3.790 -3.177 7.840 1.00 95.62 88 GLU A C 1
ATOM 669 O O . GLU A 1 88 ? 4.410 -2.131 8.051 1.00 95.62 88 GLU A O 1
ATOM 674 N N . ILE A 1 89 ? 4.393 -4.306 7.471 1.00 96.44 89 ILE A N 1
ATOM 675 C CA . ILE A 1 89 ? 5.829 -4.433 7.236 1.00 96.44 89 ILE A CA 1
ATOM 676 C C . ILE A 1 89 ? 6.064 -4.348 5.733 1.00 96.44 89 ILE A C 1
ATOM 678 O O . ILE A 1 89 ? 5.564 -5.181 4.980 1.00 96.44 89 ILE A O 1
ATOM 682 N N . GLY A 1 90 ? 6.838 -3.355 5.299 1.00 93.62 90 GLY A N 1
ATOM 683 C CA . GLY A 1 90 ? 7.107 -3.114 3.883 1.00 93.62 90 GLY A CA 1
ATOM 684 C C . GLY A 1 90 ? 5.846 -2.764 3.081 1.00 93.62 90 GLY A C 1
ATOM 685 O O . GLY A 1 90 ? 5.528 -3.477 2.127 1.00 93.62 90 GLY A O 1
ATOM 686 N N . PRO A 1 91 ? 5.144 -1.662 3.406 1.00 93.12 91 PRO A N 1
ATOM 687 C CA . PRO A 1 91 ? 3.918 -1.241 2.709 1.00 93.12 91 PRO A CA 1
ATOM 688 C C . PRO A 1 91 ? 4.133 -0.860 1.233 1.00 93.12 91 PRO A C 1
ATOM 690 O O . PRO A 1 91 ? 3.174 -0.665 0.478 1.00 93.12 91 PRO A O 1
ATOM 693 N N . GLY A 1 92 ? 5.388 -0.704 0.798 1.00 91.50 92 GLY A N 1
ATOM 694 C CA . GLY A 1 92 ? 5.723 -0.302 -0.563 1.00 91.50 92 GLY A CA 1
ATOM 695 C C . GLY A 1 92 ? 5.120 1.063 -0.892 1.00 91.50 92 GLY A C 1
ATOM 696 O O . GLY A 1 92 ? 5.431 2.058 -0.250 1.00 91.50 92 GLY A O 1
ATOM 697 N N . SER A 1 93 ? 4.244 1.126 -1.892 1.00 90.81 93 SER A N 1
ATOM 698 C CA . SER A 1 93 ? 3.573 2.371 -2.291 1.00 90.81 93 SER A CA 1
ATOM 699 C C . SER A 1 93 ? 2.379 2.765 -1.418 1.00 90.81 93 SER A C 1
ATOM 701 O O . SER A 1 93 ? 1.659 3.695 -1.773 1.00 90.81 93 SER A O 1
ATOM 703 N N . GLY A 1 94 ? 2.118 2.038 -0.327 1.00 93.00 94 GLY A N 1
ATOM 704 C CA . GLY A 1 94 ? 0.964 2.282 0.538 1.00 93.00 94 GLY A CA 1
ATOM 705 C C . GLY A 1 94 ? -0.365 1.838 -0.066 1.00 93.00 94 GLY A C 1
ATOM 706 O O . GLY A 1 94 ? -1.420 2.241 0.417 1.00 93.00 94 GLY A O 1
ATOM 707 N N . LEU A 1 95 ? -0.332 1.006 -1.118 1.00 93.38 95 LEU A N 1
ATOM 708 C CA . LEU A 1 95 ? -1.524 0.547 -1.836 1.00 93.38 95 LEU A CA 1
ATOM 709 C C . LEU A 1 95 ? -2.587 -0.002 -0.877 1.00 93.38 95 LEU A C 1
ATOM 711 O O . LEU A 1 95 ? -3.750 0.361 -0.999 1.00 93.38 95 LEU A O 1
ATOM 715 N N . TYR A 1 96 ? -2.198 -0.831 0.093 1.00 94.69 96 TYR A N 1
ATOM 716 C CA . TYR A 1 96 ? -3.152 -1.461 1.004 1.00 94.69 96 TYR A CA 1
ATOM 717 C C . TYR A 1 96 ? -3.599 -0.567 2.159 1.00 94.69 96 TYR A C 1
ATOM 719 O O . TYR A 1 96 ? -4.707 -0.776 2.642 1.00 94.69 96 TYR A O 1
ATOM 727 N N . ILE A 1 97 ? -2.823 0.448 2.554 1.00 94.25 97 ILE A N 1
ATOM 728 C CA . ILE A 1 97 ? -3.134 1.320 3.700 1.00 94.25 97 ILE A CA 1
ATOM 729 C C . ILE A 1 97 ? -4.527 1.933 3.543 1.00 94.25 97 ILE A C 1
ATOM 731 O O . ILE A 1 97 ? -5.388 1.768 4.410 1.00 94.25 97 ILE A O 1
ATOM 735 N N . LYS A 1 98 ? -4.786 2.554 2.384 1.00 88.81 98 LYS A N 1
ATOM 736 C CA . LYS A 1 98 ? -6.084 3.167 2.063 1.00 88.81 98 LYS A CA 1
ATOM 737 C C . LYS A 1 98 ? -7.232 2.162 2.157 1.00 88.81 98 LYS A C 1
ATOM 739 O O . LYS A 1 98 ? -8.260 2.443 2.769 1.00 88.81 98 LYS A O 1
ATOM 744 N N . HIS A 1 99 ? -7.060 0.984 1.561 1.00 92.38 99 HIS A N 1
ATOM 745 C CA . HIS A 1 99 ? -8.100 -0.041 1.565 1.00 92.38 99 HIS A CA 1
ATOM 746 C C . HIS A 1 99 ? -8.325 -0.615 2.971 1.00 92.38 99 HIS A C 1
ATOM 748 O O . HIS A 1 99 ? -9.465 -0.810 3.374 1.00 92.38 99 HIS A O 1
ATOM 754 N N . VAL A 1 100 ? -7.275 -0.831 3.763 1.00 94.06 100 VAL A N 1
ATOM 755 C CA . VAL A 1 100 ? -7.404 -1.313 5.144 1.00 94.06 100 VAL A CA 1
ATOM 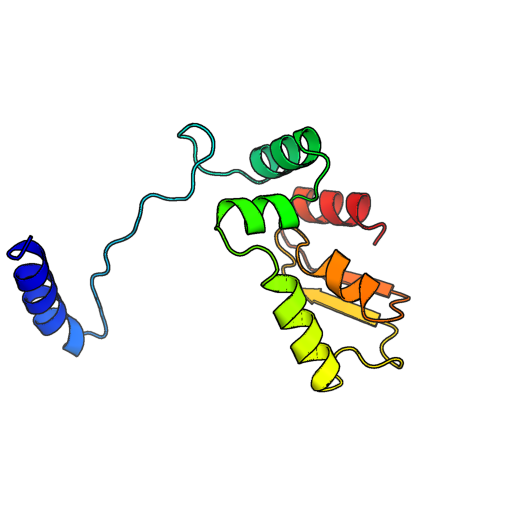756 C C . VAL A 1 100 ? -8.154 -0.302 6.011 1.00 94.06 100 VAL A C 1
ATOM 758 O O . VAL A 1 100 ? -9.104 -0.685 6.694 1.00 94.06 100 VAL A O 1
ATOM 761 N N . MET A 1 101 ? -7.794 0.982 5.948 1.00 90.31 101 MET A N 1
ATOM 762 C CA . MET A 1 101 ? -8.464 2.050 6.704 1.00 90.31 101 MET A CA 1
ATOM 763 C C . MET A 1 101 ? -9.939 2.210 6.337 1.00 90.31 101 MET A C 1
ATOM 765 O O . MET A 1 101 ? -10.776 2.430 7.206 1.00 90.31 101 MET A O 1
ATOM 769 N N . ASN A 1 102 ? -10.275 2.044 5.058 1.00 90.25 102 ASN A N 1
ATOM 770 C CA . ASN A 1 102 ? -11.664 2.067 4.605 1.00 90.25 102 ASN A CA 1
ATOM 771 C C . ASN A 1 102 ? -12.456 0.843 5.098 1.00 90.25 102 ASN A C 1
ATOM 773 O O . ASN A 1 102 ? -13.689 0.865 5.113 1.00 90.25 102 ASN A O 1
ATOM 777 N N . HIS A 1 103 ? -11.767 -0.246 5.464 1.00 89.81 103 HIS A N 1
ATOM 778 C CA . HIS A 1 103 ? -12.395 -1.536 5.721 1.00 89.81 103 HIS A CA 1
ATOM 779 C C . HIS A 1 103 ? -12.420 -1.979 7.184 1.00 89.81 103 HIS A C 1
ATOM 781 O O . HIS A 1 103 ? -13.205 -2.884 7.495 1.00 89.81 103 HIS A O 1
ATOM 787 N N . ALA A 1 104 ? -11.639 -1.339 8.055 1.00 89.31 104 ALA A N 1
ATOM 788 C CA . ALA A 1 104 ? -11.546 -1.618 9.484 1.00 89.31 104 ALA A CA 1
ATOM 789 C C . ALA A 1 104 ? -11.505 -0.313 10.306 1.00 89.31 104 ALA A C 1
ATOM 791 O O . ALA A 1 104 ? -10.977 0.689 9.830 1.00 89.31 104 ALA A O 1
ATOM 792 N N . PRO A 1 105 ? -12.018 -0.302 11.552 1.00 88.44 105 PRO A N 1
ATOM 793 C CA . PRO A 1 105 ? -11.963 0.865 12.433 1.00 88.44 105 PRO A CA 1
ATOM 794 C C . PRO A 1 105 ? -10.563 1.035 13.055 1.00 88.44 105 PRO A C 1
ATOM 796 O O . PRO A 1 105 ? -10.381 0.915 14.270 1.00 88.44 105 PRO A O 1
ATOM 799 N N . VAL A 1 106 ? -9.561 1.291 12.211 1.00 91.75 106 VAL A N 1
ATOM 800 C CA . VAL A 1 106 ? -8.161 1.426 12.625 1.00 91.75 106 VAL A CA 1
ATOM 801 C C . VAL A 1 106 ? -7.974 2.713 13.428 1.00 91.75 106 VAL A C 1
ATOM 803 O O . VAL A 1 106 ? -8.230 3.808 12.939 1.00 91.75 106 VAL A O 1
ATOM 806 N N . LYS A 1 107 ? -7.512 2.576 14.672 1.00 92.69 107 LYS A N 1
ATOM 807 C CA . LYS A 1 107 ? -7.125 3.687 15.555 1.00 92.69 107 LYS A CA 1
ATOM 808 C C . LYS A 1 107 ? -5.628 3.978 15.502 1.00 92.69 107 LYS A C 1
ATOM 810 O O . LYS A 1 107 ? -5.221 5.096 15.786 1.00 92.69 107 LYS A O 1
ATOM 815 N N . ARG A 1 108 ? -4.816 2.964 15.191 1.00 94.12 108 ARG A N 1
ATOM 816 C CA . ARG A 1 108 ? -3.360 3.070 15.084 1.00 94.12 108 ARG A CA 1
ATOM 817 C C . ARG A 1 108 ? -2.867 2.237 13.907 1.00 94.12 108 ARG A C 1
ATOM 819 O O . ARG A 1 108 ? -3.141 1.041 13.848 1.00 94.12 108 ARG A O 1
ATOM 826 N N . TYR A 1 109 ? -2.150 2.867 12.987 1.00 95.62 109 TYR A N 1
ATOM 827 C CA . TYR A 1 109 ? -1.502 2.191 11.870 1.00 95.62 109 TYR A CA 1
ATOM 828 C C . TYR A 1 109 ? 0.006 2.326 12.057 1.00 95.62 109 TYR A C 1
ATOM 830 O O . TYR A 1 109 ? 0.513 3.428 12.213 1.00 95.62 109 TYR A O 1
ATOM 838 N N . GLU A 1 110 ? 0.716 1.212 12.098 1.00 96.00 110 GLU A N 1
ATOM 839 C CA . GLU A 1 110 ? 2.159 1.169 12.294 1.00 96.00 110 GLU A CA 1
ATOM 840 C C . GLU A 1 110 ? 2.813 0.750 10.983 1.00 96.00 110 GLU A C 1
ATOM 842 O O . GLU A 1 110 ? 2.492 -0.305 10.430 1.00 96.00 110 GLU A O 1
ATOM 847 N N . ILE A 1 111 ? 3.734 1.576 10.489 1.00 95.38 111 ILE A N 1
ATOM 848 C CA . ILE A 1 111 ? 4.518 1.281 9.293 1.00 95.38 111 ILE A CA 1
ATOM 849 C C . ILE A 1 111 ? 5.935 0.903 9.704 1.00 95.38 111 ILE A C 1
ATOM 851 O O . ILE A 1 111 ? 6.648 1.695 10.317 1.00 95.38 111 ILE A O 1
ATOM 855 N N . TYR A 1 112 ? 6.363 -0.281 9.279 1.00 95.88 112 TYR A N 1
ATOM 856 C CA . TYR A 1 112 ? 7.758 -0.699 9.336 1.00 95.88 112 TYR A CA 1
ATOM 857 C C . TYR A 1 112 ? 8.346 -0.646 7.925 1.00 95.88 112 TYR A C 1
ATOM 859 O O . TYR A 1 112 ? 8.181 -1.570 7.127 1.00 95.88 112 TYR A O 1
ATOM 867 N N . GLU A 1 113 ? 9.020 0.460 7.613 1.00 94.38 113 GLU A N 1
ATOM 868 C CA . GLU A 1 113 ? 9.662 0.723 6.323 1.00 94.38 113 GLU A CA 1
ATOM 869 C C . GLU A 1 113 ? 11.128 1.117 6.546 1.00 94.38 113 GLU A C 1
ATOM 871 O O . GLU A 1 113 ? 11.437 1.955 7.390 1.00 94.38 113 GLU A O 1
ATOM 876 N N . ILE A 1 114 ? 12.033 0.490 5.792 1.00 94.50 114 ILE A N 1
ATOM 877 C CA . ILE A 1 114 ? 13.484 0.670 5.940 1.00 94.50 114 ILE A CA 1
ATOM 878 C C . ILE A 1 114 ? 14.008 1.856 5.130 1.00 94.50 114 ILE A C 1
ATOM 880 O O . ILE A 1 114 ? 15.101 2.342 5.407 1.00 94.50 114 ILE A O 1
ATOM 884 N N . VAL A 1 115 ? 13.261 2.301 4.114 1.00 91.31 115 VAL A N 1
ATOM 885 C CA . VAL A 1 115 ? 13.606 3.457 3.283 1.00 91.31 115 VAL A CA 1
ATOM 886 C C . VAL A 1 115 ? 12.981 4.719 3.897 1.00 91.31 115 VAL A C 1
ATOM 888 O O . VAL A 1 115 ? 11.768 4.907 3.763 1.00 91.31 115 VAL A O 1
ATOM 891 N N . PRO A 1 116 ? 13.761 5.625 4.525 1.00 90.19 116 PRO A N 1
ATOM 892 C CA . PRO A 1 116 ? 13.199 6.741 5.295 1.00 90.19 116 PRO A CA 1
ATOM 893 C C . PRO A 1 116 ? 12.293 7.662 4.473 1.00 90.19 116 PRO A C 1
ATOM 895 O O . PRO A 1 116 ? 11.189 7.986 4.901 1.00 90.19 116 PRO A O 1
ATOM 898 N N . SER A 1 117 ? 12.699 8.007 3.247 1.00 88.25 117 SER A N 1
ATOM 899 C CA . SER A 1 117 ? 11.917 8.875 2.354 1.00 88.25 117 SER A CA 1
ATOM 900 C C . SER A 1 117 ? 10.541 8.296 2.012 1.00 88.25 117 SER A C 1
ATOM 902 O O . SER A 1 117 ? 9.569 9.040 1.861 1.00 88.25 117 SER A O 1
ATOM 904 N N . ARG A 1 118 ? 10.442 6.965 1.917 1.00 89.31 118 ARG A N 1
ATOM 905 C CA . ARG A 1 118 ? 9.185 6.260 1.678 1.00 89.31 118 ARG A CA 1
ATOM 906 C C . ARG A 1 118 ? 8.329 6.239 2.939 1.00 89.31 118 ARG A C 1
ATOM 908 O O . ARG A 1 118 ? 7.156 6.582 2.855 1.00 89.31 118 ARG A O 1
ATOM 915 N N . GLY A 1 119 ? 8.917 5.926 4.094 1.00 92.06 119 GLY A N 1
ATOM 916 C CA . GLY A 1 119 ? 8.222 5.985 5.383 1.00 92.06 119 GLY A CA 1
ATOM 917 C C . GLY A 1 119 ? 7.609 7.364 5.640 1.00 92.06 119 GLY A C 1
ATOM 918 O O . GLY A 1 119 ? 6.411 7.477 5.887 1.00 92.06 119 GLY A O 1
ATOM 919 N N . GLU A 1 120 ? 8.392 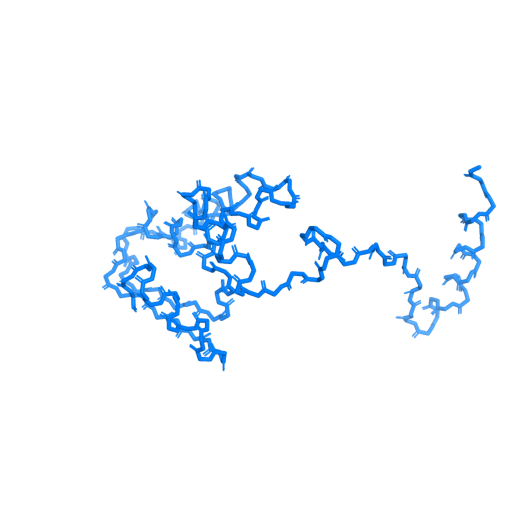8.429 5.462 1.00 91.38 120 GLU A N 1
ATOM 920 C CA . GLU A 1 120 ? 7.913 9.808 5.586 1.00 91.38 120 GLU A CA 1
ATOM 921 C C . GLU A 1 120 ? 6.797 10.154 4.594 1.00 91.38 120 GLU A C 1
ATOM 923 O O . GLU A 1 120 ? 5.867 10.895 4.916 1.00 91.38 120 GLU A O 1
ATOM 928 N N . HIS A 1 121 ? 6.901 9.674 3.353 1.00 90.69 121 HIS A N 1
ATOM 929 C CA . HIS A 1 121 ? 5.866 9.910 2.359 1.00 90.69 121 HIS A CA 1
ATOM 930 C C . HIS A 1 121 ? 4.540 9.270 2.767 1.00 90.69 121 HIS A C 1
ATOM 932 O O . HIS A 1 121 ? 3.520 9.955 2.688 1.00 90.69 121 HIS A O 1
ATOM 938 N N . LEU A 1 122 ? 4.569 8.016 3.217 1.00 93.50 122 LEU A N 1
ATOM 939 C CA . LEU A 1 122 ? 3.383 7.277 3.639 1.00 93.50 122 LEU A CA 1
ATOM 940 C C . LEU A 1 122 ? 2.753 7.890 4.893 1.00 93.50 122 LEU A C 1
ATOM 942 O O . LEU A 1 122 ? 1.540 8.085 4.919 1.00 93.50 122 LEU A O 1
ATOM 946 N N . ALA A 1 123 ? 3.571 8.274 5.878 1.00 92.75 123 ALA A N 1
ATOM 947 C CA . ALA A 1 123 ? 3.115 8.974 7.079 1.00 92.75 123 ALA A CA 1
ATOM 948 C C . ALA A 1 123 ? 2.365 10.268 6.725 1.00 92.75 123 ALA A C 1
ATOM 950 O O . ALA A 1 123 ? 1.266 10.520 7.214 1.00 92.75 123 ALA A O 1
ATOM 951 N N . ARG A 1 124 ? 2.910 11.065 5.792 1.00 92.25 124 ARG A N 1
ATOM 952 C CA . ARG A 1 124 ? 2.249 12.288 5.305 1.00 92.25 124 ARG A CA 1
ATOM 953 C C . ARG A 1 124 ? 0.987 12.006 4.490 1.00 92.25 124 ARG A C 1
ATOM 955 O O . ARG A 1 124 ? 0.005 12.721 4.645 1.00 92.25 124 ARG A O 1
ATOM 962 N N . GLU A 1 125 ? 1.021 11.024 3.590 1.00 91.56 125 GLU A N 1
ATOM 963 C CA . GLU A 1 125 ? -0.095 10.732 2.677 1.00 91.56 125 GLU A CA 1
ATOM 964 C C . GLU A 1 125 ? -1.309 10.157 3.411 1.00 91.56 125 GLU A C 1
ATOM 966 O O . GLU A 1 125 ? -2.438 10.534 3.103 1.00 91.56 125 GLU A O 1
ATOM 971 N N . PHE A 1 126 ? -1.083 9.284 4.393 1.00 91.25 126 PHE A N 1
ATOM 972 C CA . PHE A 1 126 ? -2.151 8.573 5.096 1.00 91.25 126 PHE A CA 1
ATOM 973 C C . PHE A 1 126 ? -2.394 9.068 6.524 1.00 91.25 126 PHE A C 1
ATOM 975 O O . PHE A 1 126 ? -3.321 8.589 7.169 1.00 91.25 126 PHE A O 1
ATOM 982 N N . SER A 1 127 ? -1.616 10.049 7.001 1.00 89.88 127 SER A N 1
ATOM 983 C CA . SER A 1 127 ? -1.698 10.578 8.374 1.00 89.88 127 SER A CA 1
ATOM 984 C C . SER A 1 127 ? -1.541 9.481 9.434 1.00 89.88 127 SER A C 1
ATOM 986 O O . SER A 1 127 ? -2.369 9.352 10.337 1.00 89.88 127 SER A O 1
ATOM 988 N N . VAL A 1 128 ? -0.479 8.682 9.284 1.00 83.25 128 VAL A N 1
ATOM 989 C CA . VAL A 1 128 ? -0.126 7.530 10.137 1.00 83.25 128 VAL A CA 1
ATOM 990 C C . VAL A 1 128 ? 1.235 7.673 10.786 1.00 83.25 128 VAL A C 1
ATOM 992 O O . VAL A 1 128 ? 2.108 8.326 10.173 1.00 83.25 128 VAL A O 1
#

Radius of gyration: 19.55 Å; chains: 1; bounding box: 35×46×50 Å

Foldseek 3Di:
DPPVVVVQVVVQVVCVVVVDHDDDDDDAQDDVPHHDDLVNLQVVCVVVVHASLQSVCVSVVNPCVLVVVLVVCVVVVVQPQPAQEAEDECCPSVNNVVNSVVRYNHNYYHYHDPDVVSVVVNCVVNVD

Secondary structure (DSSP, 8-state):
--SHHHHHHHHHHHHGGGT-----PPPPPEETTEEPPHHHHHHHHHHTTS-HHHHHHHHTT-TTHHHHHHHHHHHTTTT-TT--EEEEE--TTTHHHHHHHHHS--SEEEEE-SSHHHHHHHHHHHT-